Protein AF-A0A485D4J0-F1 (afdb_monomer)

Organism: Raoultella planticola (NCBI:txid575)

pLDDT: mean 81.46, std 22.85, range [20.41, 98.56]

Foldseek 3Di:
DDDPDDDDDDDDDDDDPPPVVVVCVVPVDDDPPNFEDPLLEEEEQDDPAPLRVLCNNCVSCCVVQQWPPQFSVQLVVCCQVPNQPQAPDVQDGDGGDDCVRTGPHDHGHYYHHNNGHDRDHDNDD

Secondary structure (DSSP, 8-state):
----------------TT-HHHHHHHH-PPPHHHH--GGGEEEES--SSHHHHHHHHHHHHHHTTSB-HHHHHHHHHHHHHH--TTEEETTEE-----GGGTBSS----EEEETT----------

Sequence (125 aa):
MLLSLSLVSGHVEEHPKDDYTSLTCLYGVLMITELLTEERIAVVDDVSDWQSAIALAVAPLIADGTVRESYLQAIIESTFSNGPYYVLAPGIAMPHARPETGVNQNGLAFLLVKNGVISRIRLTQ

Structure (mmCIF, N/CA/C/O backbone):
data_AF-A0A485D4J0-F1
#
_entry.id   AF-A0A485D4J0-F1
#
loop_
_atom_site.group_PDB
_atom_site.id
_atom_site.type_symbol
_atom_site.label_atom_id
_atom_site.label_alt_id
_atom_site.label_comp_id
_atom_site.label_asym_id
_atom_site.label_entity_id
_atom_site.label_seq_id
_atom_site.pdbx_PDB_ins_code
_atom_site.Cartn_x
_atom_site.Cartn_y
_atom_site.Cartn_z
_atom_site.occupancy
_atom_site.B_iso_or_equiv
_atom_site.auth_seq_id
_atom_site.auth_comp_id
_atom_site.auth_asym_id
_atom_site.auth_atom_id
_atom_site.pdbx_PDB_model_num
ATOM 1 N N . MET A 1 1 ? 7.864 -1.089 7.395 1.00 27.86 1 MET A N 1
ATOM 2 C CA . MET A 1 1 ? 7.921 -1.500 8.811 1.00 27.86 1 MET A CA 1
ATOM 3 C C . MET A 1 1 ? 9.191 -0.904 9.388 1.00 27.86 1 MET A C 1
ATOM 5 O O . MET A 1 1 ? 10.253 -1.494 9.263 1.00 27.86 1 MET A O 1
ATOM 9 N N . LEU A 1 2 ? 9.108 0.319 9.912 1.00 20.41 2 LEU A N 1
ATOM 10 C CA . LEU A 1 2 ? 10.176 0.885 10.734 1.00 20.41 2 LEU A CA 1
ATOM 11 C C . LEU A 1 2 ? 9.990 0.308 12.136 1.00 20.41 2 LEU A C 1
ATOM 13 O O . LEU A 1 2 ? 9.082 0.720 12.849 1.00 20.41 2 LEU A O 1
ATOM 17 N N . LEU A 1 3 ? 10.806 -0.679 12.502 1.00 25.73 3 LEU A N 1
ATOM 18 C CA . LEU A 1 3 ? 10.937 -1.105 13.891 1.00 25.73 3 LEU A CA 1
ATOM 19 C C . LEU A 1 3 ? 12.146 -0.368 14.477 1.00 25.73 3 LEU A C 1
ATOM 21 O O . LEU A 1 3 ? 13.288 -0.731 14.202 1.00 25.73 3 LEU A O 1
ATOM 25 N N . SER A 1 4 ? 11.911 0.676 15.271 1.00 25.66 4 SER A N 1
ATOM 26 C CA . SER A 1 4 ? 12.920 1.154 16.219 1.00 25.66 4 SER A CA 1
ATOM 27 C C . SER A 1 4 ? 12.769 0.335 17.499 1.00 25.66 4 SER A C 1
ATOM 29 O O . SER A 1 4 ? 11.852 0.570 18.284 1.00 25.66 4 SER A O 1
ATOM 31 N N . LEU A 1 5 ? 13.629 -0.663 17.690 1.00 26.22 5 LEU A N 1
ATOM 32 C CA . LEU A 1 5 ? 13.664 -1.451 18.917 1.00 26.22 5 LEU A CA 1
ATOM 33 C C . LEU A 1 5 ? 14.586 -0.754 19.932 1.00 26.22 5 LEU A C 1
ATOM 35 O O . LEU A 1 5 ? 15.808 -0.830 19.820 1.00 26.22 5 LEU A O 1
ATOM 39 N N . SER A 1 6 ? 14.009 -0.076 20.925 1.00 28.95 6 SER A N 1
ATOM 40 C CA . SER A 1 6 ? 14.732 0.278 22.152 1.00 28.95 6 SER A CA 1
ATOM 41 C C . SER A 1 6 ? 14.807 -0.971 23.031 1.00 28.95 6 SER A C 1
ATOM 43 O O . SER A 1 6 ? 13.801 -1.396 23.593 1.00 28.95 6 SER A O 1
ATOM 45 N N . LEU A 1 7 ? 15.987 -1.587 23.129 1.00 30.72 7 LEU A N 1
ATOM 46 C CA . LEU A 1 7 ? 16.236 -2.708 24.037 1.00 30.72 7 LEU A CA 1
ATOM 47 C C . LEU A 1 7 ? 16.271 -2.194 25.484 1.00 30.72 7 LEU A C 1
ATOM 49 O O . LEU A 1 7 ? 17.277 -1.649 25.933 1.00 30.72 7 LEU A O 1
ATOM 53 N N . VAL A 1 8 ? 15.176 -2.380 26.221 1.00 34.72 8 VAL A N 1
ATOM 54 C CA . VAL A 1 8 ? 15.186 -2.331 27.688 1.00 34.72 8 VAL A CA 1
ATOM 55 C C . VAL A 1 8 ? 15.534 -3.731 28.183 1.00 34.72 8 VAL A C 1
ATOM 57 O O . VAL A 1 8 ? 14.811 -4.690 27.931 1.00 34.72 8 VAL A O 1
ATOM 60 N N . SER A 1 9 ? 16.669 -3.850 28.871 1.00 37.31 9 SER A N 1
ATOM 61 C CA . SER A 1 9 ? 17.082 -5.076 29.553 1.00 37.31 9 SER A CA 1
ATOM 62 C C . SER A 1 9 ? 16.153 -5.334 30.743 1.00 37.31 9 SER A C 1
ATOM 64 O O . SER A 1 9 ? 16.364 -4.790 31.824 1.00 37.31 9 SER A O 1
ATOM 66 N N . GLY A 1 10 ? 15.128 -6.158 30.542 1.00 40.00 10 GLY A N 1
ATOM 67 C CA . GLY A 1 10 ? 14.257 -6.692 31.588 1.00 40.00 10 GLY A CA 1
ATOM 68 C C . GLY A 1 10 ? 14.195 -8.213 31.489 1.00 40.00 10 GLY A C 1
ATOM 69 O O . GLY A 1 10 ? 14.208 -8.760 30.388 1.00 40.00 10 GLY A O 1
ATOM 70 N N . HIS A 1 11 ? 14.180 -8.896 32.635 1.00 35.38 11 HIS A N 1
ATOM 71 C CA . HIS A 1 11 ? 13.955 -10.340 32.706 1.00 35.38 11 HIS A CA 1
ATOM 72 C C . HIS A 1 11 ? 12.648 -10.701 31.987 1.00 35.38 11 HIS A C 1
ATOM 74 O O . HIS A 1 11 ? 11.599 -10.148 32.307 1.00 35.38 11 HIS A O 1
ATOM 80 N N . VAL A 1 12 ? 12.721 -11.625 31.029 1.00 44.75 12 VAL A N 1
ATOM 81 C CA . VAL A 1 12 ? 11.545 -12.191 30.364 1.00 44.75 12 VAL A CA 1
ATOM 82 C C . VAL A 1 12 ? 11.051 -13.350 31.225 1.00 44.75 12 VAL A C 1
ATOM 84 O O . VAL A 1 12 ? 11.663 -14.416 31.229 1.00 44.75 12 VAL A O 1
ATOM 87 N N . GLU A 1 13 ? 9.974 -13.140 31.981 1.00 44.66 13 GLU A N 1
ATOM 88 C CA . GLU A 1 13 ? 9.141 -14.254 32.440 1.00 44.66 13 GLU A CA 1
ATOM 89 C C . GLU A 1 13 ? 8.338 -14.772 31.238 1.00 44.66 13 GLU A C 1
ATOM 91 O O . GLU A 1 13 ? 7.693 -14.001 30.524 1.00 44.66 13 GLU A O 1
ATOM 96 N N . GLU A 1 14 ? 8.415 -16.078 30.970 1.00 45.00 14 GLU A N 1
ATOM 97 C CA . GLU A 1 14 ? 7.609 -16.710 29.926 1.00 45.00 14 GLU A CA 1
ATOM 98 C C . GLU A 1 14 ? 6.139 -16.748 30.364 1.00 45.00 14 GLU A C 1
ATOM 100 O O . GLU A 1 14 ? 5.725 -17.582 31.171 1.00 45.00 14 GLU A O 1
ATOM 105 N N . HIS A 1 15 ? 5.343 -15.831 29.816 1.00 47.53 15 HIS A N 1
ATOM 106 C CA . HIS A 1 15 ? 3.891 -15.845 29.944 1.00 47.53 15 HIS A CA 1
ATOM 107 C C . HIS A 1 15 ? 3.247 -16.774 28.893 1.00 47.53 15 HIS A C 1
ATOM 109 O O . HIS A 1 15 ? 3.806 -16.954 27.805 1.00 47.53 15 HIS A O 1
ATOM 115 N N . PRO A 1 16 ? 2.072 -17.368 29.190 1.00 48.12 16 PRO A N 1
ATOM 116 C CA . PRO A 1 16 ? 1.324 -18.195 28.242 1.00 48.12 16 PRO A CA 1
ATOM 117 C C . PRO A 1 16 ? 1.119 -17.458 26.913 1.00 48.12 16 PRO A C 1
ATOM 119 O O . PRO A 1 16 ? 0.755 -16.283 26.909 1.00 48.12 16 PRO A O 1
ATOM 122 N N . LYS A 1 17 ? 1.336 -18.149 25.785 1.00 54.97 17 LYS A N 1
ATOM 123 C CA . LYS A 1 17 ? 1.360 -17.595 24.412 1.00 54.97 17 LYS A CA 1
ATOM 124 C C . LYS A 1 17 ? 0.000 -17.091 23.901 1.00 54.97 17 LYS A C 1
ATOM 126 O O . LYS A 1 17 ? -0.170 -16.893 22.703 1.00 54.97 17 LYS A O 1
ATOM 131 N N . ASP A 1 18 ? -0.964 -16.897 24.788 1.00 53.62 18 ASP A N 1
ATOM 132 C CA . ASP A 1 18 ? -2.374 -16.814 24.428 1.00 53.62 18 ASP A CA 1
ATOM 133 C C . ASP A 1 18 ? -3.009 -15.494 24.904 1.00 53.62 18 ASP A C 1
ATOM 135 O O . ASP A 1 18 ? -4.113 -15.165 24.480 1.00 53.62 18 ASP A O 1
ATOM 139 N N . ASP A 1 19 ? -2.317 -14.704 25.741 1.00 57.31 19 ASP A N 1
ATOM 140 C CA . ASP A 1 19 ? -2.820 -13.424 26.265 1.00 57.31 19 ASP A CA 1
ATOM 141 C C . ASP A 1 19 ? -1.958 -12.225 25.831 1.00 57.31 19 ASP A C 1
ATOM 143 O O . ASP A 1 19 ? -1.375 -11.496 26.631 1.00 57.31 19 ASP A O 1
ATOM 147 N N . TYR A 1 20 ? -1.871 -12.004 24.517 1.00 56.44 20 TYR A N 1
ATOM 148 C CA . TYR A 1 20 ? -1.246 -10.800 23.950 1.00 56.44 20 TYR A CA 1
ATOM 149 C C . TYR A 1 20 ? -2.130 -9.542 24.070 1.00 56.44 20 TYR A C 1
ATOM 151 O O . TYR A 1 20 ? -1.660 -8.435 23.801 1.00 56.44 20 TYR A O 1
ATOM 159 N N . THR A 1 21 ? -3.392 -9.699 24.484 1.00 55.09 21 THR A N 1
ATOM 160 C CA . THR A 1 21 ? -4.394 -8.622 24.591 1.00 55.09 21 THR A CA 1
ATOM 161 C C . THR A 1 21 ? -4.186 -7.759 25.842 1.00 55.09 21 THR A C 1
ATOM 163 O O . THR A 1 21 ? -4.471 -6.562 25.849 1.00 55.09 21 THR A O 1
ATOM 166 N N . SER A 1 22 ? -3.662 -8.336 26.926 1.00 56.69 22 SER A N 1
ATOM 167 C CA . SER A 1 22 ? -3.314 -7.570 28.131 1.00 56.69 22 SER A CA 1
ATOM 168 C C . SER A 1 22 ? -2.002 -6.784 27.968 1.00 56.69 22 SER A C 1
ATOM 170 O O . SER A 1 22 ? -1.856 -5.686 28.512 1.00 56.69 22 SER A O 1
ATOM 172 N N . LEU A 1 23 ? -1.073 -7.286 27.145 1.00 53.53 23 LEU A N 1
ATOM 173 C CA . LEU A 1 23 ? 0.223 -6.655 26.861 1.00 53.53 23 LEU A CA 1
ATOM 174 C C . LEU A 1 23 ? 0.126 -5.457 25.898 1.00 53.53 23 LEU A C 1
ATOM 176 O O . LEU A 1 23 ? 0.867 -4.486 26.057 1.00 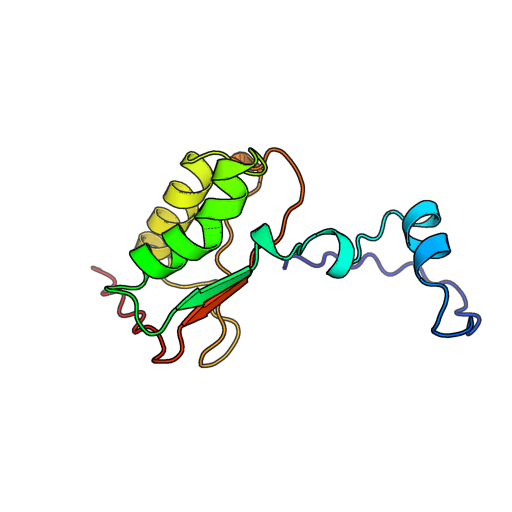53.53 23 LEU A O 1
ATOM 180 N N . THR A 1 24 ? -0.807 -5.484 24.943 1.00 55.28 24 THR A N 1
ATOM 181 C CA . THR A 1 24 ? -1.151 -4.374 24.021 1.00 55.28 24 THR A CA 1
ATOM 182 C C . THR A 1 24 ? -1.498 -3.105 24.807 1.00 55.28 24 THR A C 1
ATOM 184 O O . THR A 1 24 ? -0.955 -2.033 24.540 1.00 55.28 24 THR A O 1
ATOM 187 N N . CYS A 1 25 ? -2.331 -3.235 25.847 1.00 51.50 25 CYS A N 1
ATOM 188 C CA . CYS A 1 25 ? -2.743 -2.117 26.700 1.00 51.50 25 CYS A CA 1
ATOM 189 C C . CYS A 1 25 ? -1.627 -1.619 27.637 1.00 51.50 25 CYS A C 1
ATOM 191 O O . CYS A 1 25 ? -1.568 -0.424 27.927 1.00 51.50 25 CYS A O 1
ATOM 193 N N . LEU A 1 26 ? -0.751 -2.509 28.122 1.00 54.28 26 LEU A N 1
ATOM 194 C CA . LEU A 1 26 ? 0.303 -2.145 29.079 1.00 54.28 26 LEU A CA 1
ATOM 195 C C . LEU A 1 26 ? 1.549 -1.536 28.414 1.00 54.28 26 LEU A C 1
ATOM 197 O O . LEU A 1 26 ? 2.214 -0.697 29.019 1.00 54.28 26 LEU A O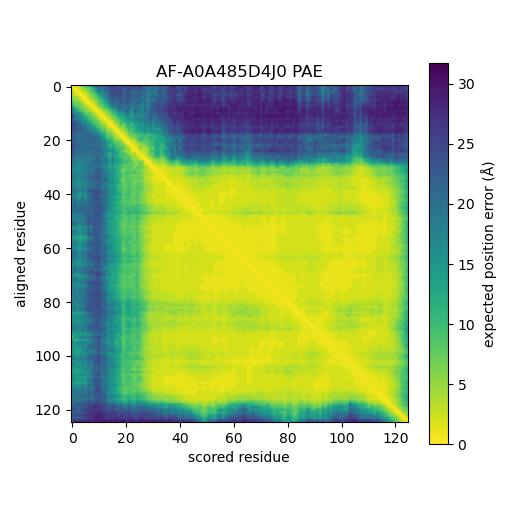 1
ATOM 201 N N . TYR A 1 27 ? 1.865 -1.950 27.183 1.00 63.97 27 TYR A N 1
ATOM 202 C CA . TYR A 1 27 ? 3.097 -1.571 26.479 1.00 63.97 27 TYR A CA 1
ATOM 203 C C . TYR A 1 27 ? 2.869 -0.781 25.182 1.00 63.97 27 TYR A C 1
ATOM 205 O O . TYR A 1 27 ? 3.839 -0.386 24.538 1.00 63.97 27 TYR A O 1
ATOM 213 N N . GLY A 1 28 ? 1.616 -0.533 24.785 1.00 63.56 28 GLY A N 1
ATOM 214 C CA . GLY A 1 28 ? 1.290 0.243 23.581 1.00 63.56 28 GLY A CA 1
ATOM 215 C C . GLY A 1 28 ? 1.741 -0.416 22.272 1.00 63.56 28 GLY A C 1
ATOM 216 O O . GLY A 1 28 ? 1.950 0.270 21.272 1.00 63.56 28 GLY A O 1
ATOM 217 N N . VAL A 1 29 ? 1.935 -1.737 22.275 1.00 73.19 29 VAL A N 1
ATOM 218 C CA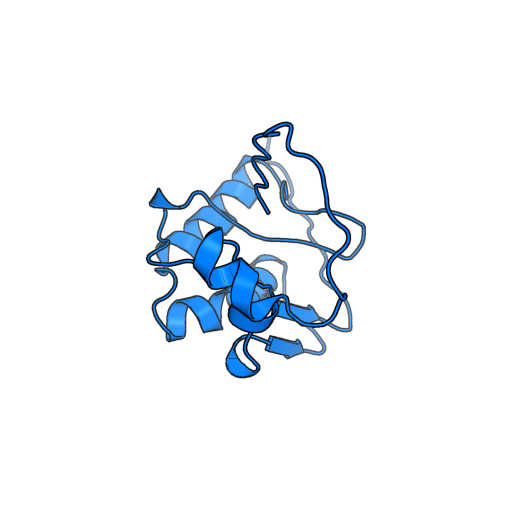 . VAL A 1 29 ? 2.281 -2.515 21.080 1.00 73.19 29 VAL A CA 1
ATOM 219 C C . VAL A 1 29 ? 0.998 -2.776 20.309 1.00 73.19 29 VAL A C 1
ATOM 221 O O . VAL A 1 29 ? 0.083 -3.325 20.891 1.00 73.19 29 VAL A O 1
ATOM 224 N N . LEU A 1 30 ? 0.924 -2.409 19.028 1.00 75.38 30 LEU A N 1
ATOM 225 C CA . LEU A 1 30 ? -0.211 -2.760 18.165 1.00 75.38 30 LEU A CA 1
ATOM 226 C C . LEU A 1 30 ? -0.003 -4.129 17.526 1.00 75.38 30 LEU A C 1
ATOM 228 O O . LEU A 1 30 ? 1.064 -4.405 16.966 1.00 75.38 30 LEU A O 1
ATOM 232 N N . MET A 1 31 ? -1.040 -4.958 17.548 1.00 85.31 31 MET A N 1
ATOM 233 C CA . MET A 1 31 ? -1.028 -6.248 16.868 1.00 85.31 31 MET A CA 1
ATOM 234 C C . MET A 1 31 ? -1.452 -6.083 15.407 1.00 85.31 31 MET A C 1
ATOM 236 O O . MET A 1 31 ? -2.335 -5.296 15.075 1.00 85.31 31 MET A O 1
ATOM 240 N N . ILE A 1 32 ? -0.856 -6.867 14.502 1.00 87.62 32 ILE A N 1
ATOM 241 C CA . ILE A 1 32 ? -1.220 -6.836 13.072 1.00 87.62 32 ILE A CA 1
ATOM 242 C C . ILE A 1 32 ? -2.715 -7.109 12.875 1.00 87.62 32 ILE A C 1
ATOM 244 O O . ILE A 1 32 ? -3.347 -6.472 12.038 1.00 87.62 32 ILE A O 1
ATOM 248 N N . THR A 1 33 ? -3.284 -8.007 13.680 1.00 84.56 33 THR A N 1
ATOM 249 C CA . THR A 1 33 ? -4.713 -8.348 13.673 1.00 84.56 33 THR A CA 1
ATOM 250 C C . THR A 1 33 ? -5.624 -7.173 14.027 1.00 84.56 33 THR A C 1
ATOM 252 O O . THR A 1 33 ? -6.786 -7.184 13.648 1.00 84.56 33 THR A O 1
ATOM 255 N N . GLU A 1 34 ? -5.117 -6.159 14.731 1.00 86.06 34 GLU A N 1
ATOM 256 C CA . GLU A 1 34 ? -5.864 -4.934 15.051 1.00 86.06 34 GLU A CA 1
ATOM 257 C C . GLU A 1 34 ? -5.772 -3.898 13.922 1.00 86.06 34 GLU A C 1
ATOM 259 O O . GLU A 1 34 ? -6.652 -3.055 13.770 1.00 86.06 34 GLU A O 1
ATOM 264 N N . LEU A 1 35 ? -4.701 -3.947 13.124 1.00 89.62 35 LEU A N 1
ATOM 265 C CA . LEU A 1 35 ? -4.438 -2.989 12.050 1.00 89.62 35 LEU A CA 1
ATOM 266 C C . LEU A 1 35 ? -4.984 -3.432 10.688 1.00 89.62 35 LEU A C 1
ATOM 268 O O . LEU A 1 35 ? -5.299 -2.571 9.861 1.00 89.62 35 LEU A O 1
ATOM 272 N N . LEU A 1 36 ? -5.058 -4.742 10.444 1.00 93.44 36 LEU A N 1
ATOM 273 C CA . LEU A 1 36 ? -5.468 -5.334 9.175 1.00 93.44 36 LEU A CA 1
ATOM 274 C C . LEU A 1 36 ? -6.847 -5.984 9.304 1.00 93.44 36 LEU A C 1
ATOM 276 O O . LEU A 1 36 ? -6.964 -7.141 9.703 1.00 93.44 36 LEU A O 1
ATOM 280 N N . THR A 1 37 ? -7.880 -5.229 8.944 1.00 92.38 37 THR A N 1
ATOM 281 C CA . THR A 1 37 ? -9.261 -5.720 8.873 1.00 92.38 37 THR A CA 1
ATOM 282 C C . THR A 1 37 ? -9.561 -6.310 7.494 1.00 92.38 37 THR A C 1
ATOM 284 O O . THR A 1 37 ? -8.813 -6.082 6.539 1.00 92.38 37 THR A O 1
ATOM 287 N N . GLU A 1 38 ? -10.659 -7.058 7.369 1.00 93.81 38 GLU A N 1
ATOM 288 C CA . GLU A 1 38 ? -11.061 -7.684 6.101 1.00 93.81 38 GLU A CA 1
ATOM 289 C C . GLU A 1 38 ? -11.268 -6.651 4.983 1.00 93.81 38 GLU A C 1
ATOM 291 O O . GLU A 1 38 ? -10.866 -6.879 3.845 1.00 93.81 38 GLU A O 1
ATOM 296 N N . GLU A 1 39 ? -11.794 -5.469 5.308 1.00 94.94 39 GLU A N 1
ATOM 297 C CA . GLU A 1 39 ? -12.044 -4.378 4.355 1.00 94.94 39 GLU A CA 1
ATOM 298 C C . GLU A 1 39 ? -10.752 -3.766 3.797 1.00 94.94 39 GLU A C 1
ATOM 300 O O . GLU A 1 39 ? -10.765 -3.096 2.764 1.00 94.94 39 GLU A O 1
ATOM 305 N N . ARG A 1 40 ? -9.624 -3.993 4.478 1.00 96.31 40 ARG A N 1
ATOM 306 C CA . ARG A 1 40 ? -8.293 -3.533 4.067 1.00 96.31 40 ARG A CA 1
ATOM 307 C C . ARG A 1 40 ? -7.500 -4.612 3.330 1.00 96.31 40 ARG A C 1
ATOM 309 O O . ARG A 1 40 ? -6.327 -4.392 3.018 1.00 96.31 40 ARG A O 1
ATOM 316 N N . ILE A 1 41 ? -8.120 -5.758 3.045 1.00 97.00 41 ILE A N 1
ATOM 317 C CA . ILE A 1 41 ? -7.536 -6.854 2.275 1.00 97.00 41 ILE A CA 1
ATOM 318 C C . ILE A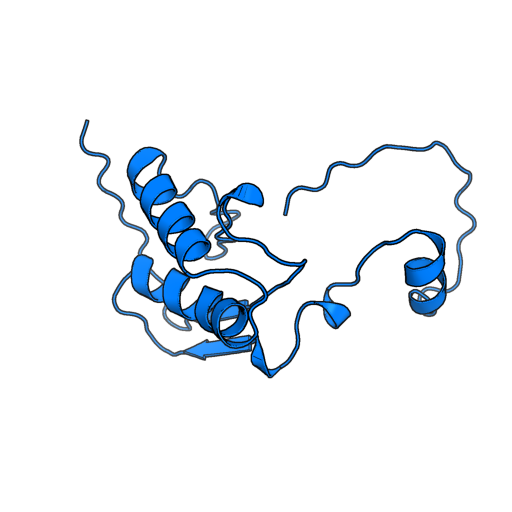 1 41 ? -8.177 -6.886 0.889 1.00 97.00 41 ILE A C 1
ATOM 320 O O . ILE A 1 41 ? -9.382 -7.060 0.737 1.00 97.00 41 ILE A O 1
ATOM 324 N N . ALA A 1 42 ? -7.347 -6.785 -0.143 1.00 96.44 42 ALA A N 1
ATOM 325 C CA . ALA A 1 42 ? -7.757 -6.942 -1.528 1.00 96.44 42 ALA A CA 1
ATOM 326 C C . ALA A 1 42 ? -7.002 -8.102 -2.184 1.00 96.44 42 ALA A C 1
ATOM 328 O O . ALA A 1 42 ? -5.796 -8.280 -1.998 1.00 96.44 42 ALA A O 1
ATOM 329 N N . VAL A 1 43 ? -7.714 -8.884 -2.991 1.00 98.00 43 VAL A N 1
ATOM 330 C CA . VAL A 1 43 ? -7.135 -9.950 -3.812 1.00 98.00 43 VAL A CA 1
ATOM 331 C C . VAL A 1 43 ? -7.603 -9.751 -5.244 1.00 98.00 43 VAL A C 1
ATOM 333 O O . VAL A 1 43 ? -8.803 -9.741 -5.509 1.00 98.00 43 VAL A O 1
ATOM 336 N N . VAL A 1 44 ? -6.657 -9.603 -6.165 1.00 97.81 44 VAL A N 1
ATOM 337 C CA . VAL A 1 44 ? -6.914 -9.377 -7.591 1.00 97.81 44 VAL A CA 1
ATOM 338 C C . VAL A 1 44 ? -6.067 -10.325 -8.432 1.00 97.81 44 VAL A C 1
ATOM 340 O O . VAL A 1 44 ? -5.017 -10.795 -7.990 1.00 97.81 44 VAL A O 1
ATOM 343 N N . ASP A 1 45 ? -6.521 -10.627 -9.645 1.00 97.69 45 ASP A N 1
ATOM 344 C CA . ASP A 1 45 ? -5.761 -11.488 -10.553 1.00 97.69 45 ASP A CA 1
ATOM 345 C C . ASP A 1 45 ? -4.568 -10.727 -11.152 1.00 97.69 45 ASP A C 1
ATOM 347 O O . ASP A 1 45 ? -3.427 -11.185 -11.053 1.00 97.69 45 ASP A O 1
ATOM 351 N N . ASP A 1 46 ? -4.826 -9.519 -11.659 1.00 96.88 46 ASP A N 1
ATOM 352 C CA . ASP A 1 46 ? -3.870 -8.686 -12.386 1.00 96.88 46 ASP A CA 1
ATOM 353 C C . ASP A 1 46 ? -4.007 -7.204 -12.021 1.00 96.88 46 ASP A C 1
ATOM 355 O O . ASP A 1 46 ? -5.054 -6.738 -11.566 1.00 96.88 46 ASP A O 1
ATOM 359 N N . VAL A 1 47 ? -2.942 -6.449 -12.288 1.00 96.25 47 VAL A N 1
ATOM 360 C CA . VAL A 1 47 ? -2.907 -4.982 -12.247 1.00 96.25 47 VAL A CA 1
ATOM 361 C C . VAL A 1 47 ? -2.085 -4.474 -13.429 1.00 96.25 47 VAL A C 1
ATOM 363 O O . VAL A 1 47 ? -1.149 -5.137 -13.873 1.00 96.25 47 VAL A O 1
ATOM 366 N N . SER A 1 48 ? -2.432 -3.298 -13.948 1.00 94.38 48 SER A N 1
ATOM 367 C CA . SER A 1 48 ? -1.799 -2.727 -15.145 1.00 94.38 48 SER A CA 1
ATOM 368 C C . SER A 1 48 ? -0.315 -2.421 -14.958 1.00 94.38 48 SER A C 1
ATOM 370 O O . SER A 1 48 ? 0.489 -2.671 -15.854 1.00 94.38 48 SER A O 1
ATOM 372 N N . ASP A 1 49 ? 0.051 -1.868 -13.805 1.00 94.38 49 ASP A N 1
ATOM 373 C CA . ASP A 1 49 ? 1.411 -1.449 -13.488 1.00 94.38 49 ASP A CA 1
ATOM 374 C C . ASP A 1 49 ? 1.629 -1.355 -11.970 1.00 94.38 49 ASP A C 1
ATOM 376 O O . ASP A 1 49 ? 0.729 -1.580 -11.153 1.00 94.38 49 ASP A O 1
ATOM 380 N N . TRP A 1 50 ? 2.865 -1.037 -11.587 1.00 94.38 50 TRP A N 1
ATOM 381 C CA . TRP A 1 50 ? 3.244 -0.908 -10.186 1.00 94.38 50 TRP A CA 1
ATOM 382 C C . TRP A 1 50 ? 2.561 0.283 -9.501 1.00 94.38 50 TRP A C 1
ATOM 384 O O . TRP A 1 50 ? 2.247 0.173 -8.318 1.00 94.38 50 TRP A O 1
ATOM 394 N N . GLN A 1 51 ? 2.279 1.385 -10.209 1.00 95.62 51 GLN A N 1
ATOM 395 C CA . GLN A 1 51 ? 1.553 2.519 -9.624 1.00 95.62 51 GLN A CA 1
ATOM 396 C C . GLN A 1 51 ? 0.129 2.116 -9.242 1.00 95.62 51 GLN A C 1
ATOM 398 O O . GLN A 1 51 ? -0.328 2.418 -8.143 1.00 95.62 51 GLN A O 1
ATOM 403 N N . SER A 1 52 ? -0.539 1.376 -10.121 1.00 96.75 52 SER A N 1
ATOM 404 C CA . SER A 1 52 ? -1.893 0.863 -9.930 1.00 96.75 52 SER A CA 1
ATOM 405 C C . SER A 1 52 ? -1.942 -0.147 -8.788 1.00 96.75 52 SER A C 1
ATOM 407 O O . SER A 1 52 ? -2.866 -0.112 -7.981 1.00 96.75 52 SER A O 1
ATOM 409 N N . ALA A 1 53 ? -0.915 -0.995 -8.653 1.00 97.00 53 ALA A N 1
ATOM 410 C CA . ALA A 1 53 ? -0.775 -1.890 -7.505 1.00 97.00 53 ALA A CA 1
ATOM 411 C C . ALA A 1 53 ? -0.691 -1.117 -6.176 1.00 97.00 53 ALA A C 1
ATOM 413 O O . ALA A 1 53 ? -1.371 -1.463 -5.213 1.00 97.00 53 ALA A O 1
ATOM 414 N N . ILE A 1 54 ? 0.114 -0.051 -6.118 1.00 97.31 54 ILE A N 1
ATOM 415 C CA . ILE A 1 54 ? 0.242 0.781 -4.911 1.00 97.31 54 ILE A CA 1
ATOM 416 C C . ILE A 1 54 ? -1.060 1.531 -4.635 1.00 97.31 54 ILE A C 1
ATOM 418 O O . ILE A 1 54 ? -1.510 1.550 -3.493 1.00 97.31 54 ILE A O 1
ATOM 422 N N . ALA A 1 55 ? -1.689 2.104 -5.661 1.00 98.25 55 ALA A N 1
ATOM 423 C CA . ALA A 1 55 ? -2.964 2.796 -5.520 1.00 98.25 55 ALA A CA 1
ATOM 424 C C . ALA A 1 55 ? -4.045 1.865 -4.952 1.00 98.25 55 ALA A C 1
ATOM 426 O O . ALA A 1 55 ? -4.715 2.229 -3.989 1.00 98.25 55 ALA A O 1
ATOM 427 N N . LEU A 1 56 ? -4.157 0.638 -5.471 1.00 98.25 56 LEU A N 1
ATOM 428 C CA . LEU A 1 56 ? -5.082 -0.373 -4.950 1.00 98.25 56 LEU A CA 1
ATOM 429 C C . LEU A 1 56 ? -4.760 -0.775 -3.508 1.00 98.25 56 LEU A C 1
ATOM 431 O O . LEU A 1 56 ? -5.673 -0.905 -2.699 1.00 98.25 56 LEU A O 1
ATOM 435 N N . ALA A 1 57 ? -3.480 -0.944 -3.169 1.00 97.88 57 ALA A N 1
ATOM 436 C CA . ALA A 1 57 ? -3.070 -1.294 -1.811 1.00 97.88 57 ALA A CA 1
ATOM 437 C C . ALA A 1 57 ? -3.367 -0.176 -0.795 1.00 97.88 57 ALA A C 1
ATO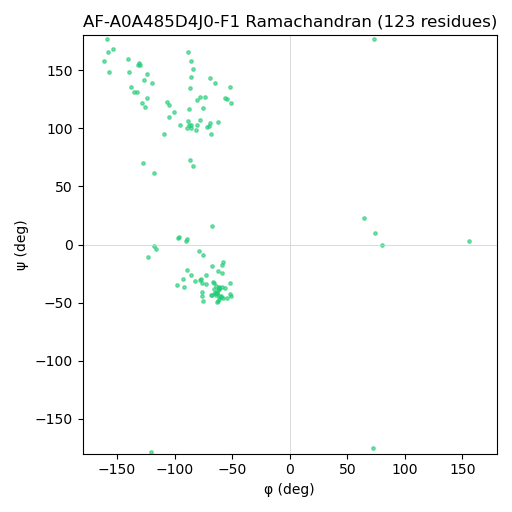M 439 O O . ALA A 1 57 ? -3.671 -0.462 0.358 1.00 97.88 57 ALA A O 1
ATOM 440 N N . VAL A 1 58 ? -3.283 1.094 -1.205 1.00 98.19 58 VAL A N 1
ATOM 441 C CA . VAL A 1 58 ? -3.496 2.259 -0.327 1.00 98.19 58 VAL A CA 1
ATOM 442 C C . VAL A 1 58 ? -4.966 2.700 -0.290 1.00 98.19 58 VAL A C 1
ATOM 444 O O . VAL A 1 58 ? -5.387 3.315 0.689 1.00 98.19 58 VAL A O 1
ATOM 447 N N . ALA A 1 59 ? -5.773 2.354 -1.297 1.00 98.38 59 ALA A N 1
ATOM 448 C CA . ALA A 1 59 ? -7.163 2.796 -1.428 1.00 98.38 59 ALA A CA 1
ATOM 449 C C . ALA A 1 59 ? -8.036 2.584 -0.170 1.00 98.38 59 ALA A C 1
ATOM 451 O O . ALA A 1 59 ? -8.724 3.535 0.207 1.00 98.38 59 ALA A O 1
ATOM 452 N N . PRO A 1 60 ? -7.995 1.434 0.539 1.00 98.19 60 PRO A N 1
ATOM 453 C CA . PRO A 1 60 ? -8.778 1.260 1.767 1.00 98.19 60 PRO A CA 1
ATOM 454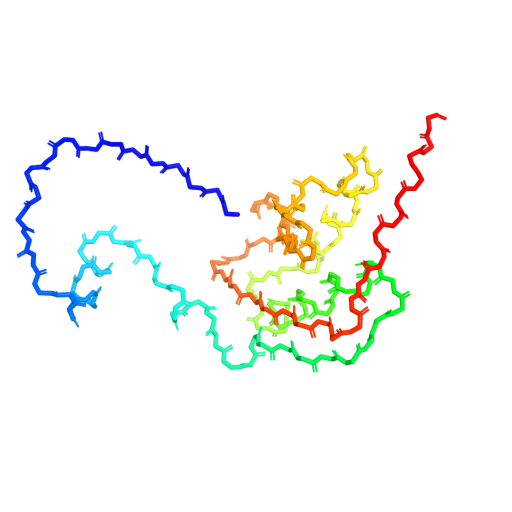 C C . PRO A 1 60 ? -8.398 2.260 2.868 1.00 98.19 60 PRO A C 1
ATOM 456 O O . PRO A 1 60 ? -9.269 2.777 3.561 1.00 98.19 60 PRO A O 1
ATOM 459 N N . LEU A 1 61 ? -7.105 2.587 2.980 1.00 98.06 61 LEU A N 1
ATOM 460 C CA . LEU A 1 61 ? -6.587 3.538 3.970 1.00 98.06 61 LEU A CA 1
ATOM 461 C C . LEU A 1 61 ? -6.949 4.989 3.635 1.00 98.06 61 LEU A C 1
ATOM 463 O O . LEU A 1 61 ? -6.995 5.834 4.524 1.00 98.06 61 LEU A O 1
ATOM 467 N N . ILE A 1 62 ? -7.164 5.301 2.355 1.00 98.38 62 ILE A N 1
ATOM 468 C CA . ILE A 1 62 ? -7.686 6.607 1.936 1.00 98.38 62 ILE A CA 1
ATOM 469 C C . ILE A 1 62 ? -9.188 6.673 2.217 1.00 98.38 62 ILE A C 1
ATOM 471 O O . ILE A 1 62 ? -9.671 7.671 2.750 1.00 98.38 62 ILE A O 1
ATOM 475 N N . ALA A 1 63 ? -9.920 5.604 1.892 1.00 97.94 63 ALA A N 1
ATOM 476 C CA . ALA A 1 63 ? -11.370 5.536 2.043 1.00 97.94 63 ALA A CA 1
ATOM 477 C C . ALA A 1 63 ? -11.826 5.698 3.501 1.00 97.94 63 ALA A C 1
ATOM 479 O O . ALA A 1 63 ? -12.821 6.374 3.755 1.00 97.94 63 ALA A O 1
ATOM 480 N N . ASP A 1 64 ? -11.090 5.125 4.456 1.00 96.44 64 ASP A N 1
ATOM 481 C CA . ASP A 1 64 ? -11.382 5.252 5.889 1.00 96.44 64 ASP A CA 1
ATOM 482 C C . ASP A 1 64 ? -10.688 6.451 6.569 1.00 96.44 64 ASP A C 1
ATOM 484 O O . ASP A 1 64 ? -10.817 6.649 7.778 1.00 96.44 64 ASP A O 1
ATOM 488 N N . GLY A 1 65 ? -9.963 7.271 5.799 1.00 97.38 65 GLY A N 1
ATOM 489 C CA . GLY A 1 65 ? -9.279 8.466 6.287 1.00 97.38 65 GLY A CA 1
ATOM 490 C C . GLY A 1 65 ? -8.012 8.196 7.102 1.00 97.38 65 GLY A C 1
A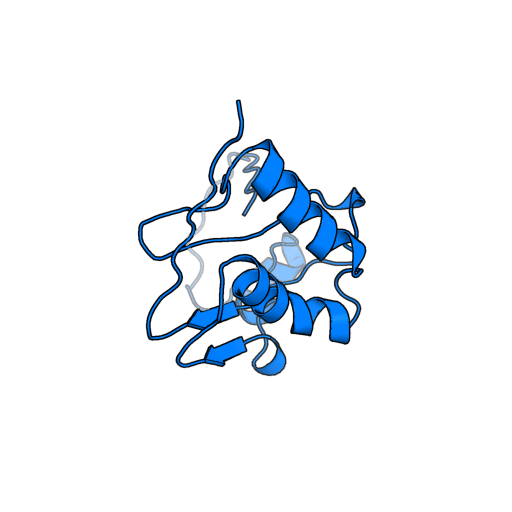TOM 491 O O . GLY A 1 65 ? -7.465 9.133 7.691 1.00 97.38 65 GLY A O 1
ATOM 492 N N . THR A 1 66 ? -7.507 6.962 7.139 1.00 97.69 66 THR A N 1
ATOM 493 C CA . THR A 1 66 ? -6.250 6.619 7.821 1.00 97.69 66 THR A CA 1
ATOM 494 C C . THR A 1 66 ? -5.050 7.353 7.230 1.00 97.69 66 THR A C 1
ATOM 496 O O . THR A 1 66 ? -4.166 7.811 7.964 1.00 97.69 66 THR A O 1
ATOM 499 N N . VAL A 1 67 ? -5.044 7.530 5.911 1.00 98.50 67 VAL A N 1
ATOM 500 C CA . VAL A 1 67 ? -4.081 8.369 5.195 1.00 98.50 67 VAL A CA 1
ATOM 501 C C . VAL A 1 67 ? -4.794 9.309 4.224 1.00 98.50 67 VAL A C 1
ATOM 503 O O . VAL A 1 67 ? -5.904 9.057 3.767 1.00 98.50 67 VAL A O 1
ATOM 506 N N . ARG A 1 68 ? -4.140 10.418 3.893 1.00 98.56 68 ARG A N 1
ATOM 507 C CA . ARG A 1 68 ? -4.552 11.355 2.842 1.00 98.56 68 ARG A CA 1
ATOM 508 C C . ARG A 1 68 ? -4.021 10.894 1.486 1.00 98.56 68 ARG A C 1
ATOM 510 O O . ARG A 1 68 ? -2.982 10.246 1.417 1.00 98.56 68 ARG A O 1
ATOM 517 N N . GLU A 1 69 ? -4.659 11.341 0.405 1.00 98.44 69 GLU A N 1
ATOM 518 C CA . GLU A 1 69 ? -4.213 11.108 -0.982 1.00 98.44 69 GLU A CA 1
ATOM 519 C C . GLU A 1 69 ? -2.740 11.506 -1.213 1.00 98.44 69 GLU A C 1
ATOM 521 O O . GLU A 1 69 ? -2.006 10.849 -1.947 1.00 98.44 69 GLU A O 1
ATOM 526 N N . SER A 1 70 ? -2.264 12.543 -0.513 1.00 98.50 70 SER A N 1
ATOM 527 C CA . SER A 1 70 ? -0.864 12.983 -0.562 1.00 98.50 70 SER A CA 1
ATOM 528 C C . SER A 1 70 ? 0.137 11.897 -0.148 1.00 98.50 70 SER A C 1
ATOM 530 O O . SER A 1 70 ? 1.279 11.923 -0.598 1.00 98.50 70 SER A O 1
ATOM 532 N N . TYR A 1 71 ? -0.283 10.918 0.659 1.00 98.56 71 TYR A N 1
ATOM 533 C CA . TYR A 1 71 ? 0.545 9.777 1.042 1.00 98.56 71 TYR A CA 1
ATOM 534 C C . TYR A 1 71 ? 0.812 8.844 -0.147 1.00 98.56 71 TYR A C 1
ATOM 536 O O . TYR A 1 71 ? 1.951 8.432 -0.357 1.00 98.56 71 TYR A O 1
ATOM 544 N N . LEU A 1 72 ? -0.211 8.558 -0.965 1.00 98.38 72 LEU A N 1
ATOM 545 C CA . LEU A 1 72 ? -0.060 7.772 -2.195 1.00 98.38 72 LEU A CA 1
ATOM 546 C C . LEU A 1 72 ? 0.892 8.470 -3.173 1.00 98.38 72 LEU A C 1
ATOM 548 O O . LEU A 1 72 ? 1.825 7.846 -3.680 1.00 98.38 72 LEU A O 1
ATOM 552 N N . GLN A 1 73 ? 0.700 9.775 -3.380 1.00 98.31 73 GLN A N 1
ATOM 553 C CA . GLN A 1 73 ? 1.563 10.567 -4.260 1.00 98.31 73 GLN A CA 1
ATOM 554 C C . GLN A 1 73 ? 3.020 10.548 -3.784 1.00 98.31 73 GLN A C 1
ATOM 556 O O . GLN A 1 73 ? 3.920 10.271 -4.574 1.00 98.31 73 GLN A O 1
ATOM 561 N N . ALA A 1 74 ? 3.257 10.710 -2.478 1.00 98.06 74 ALA A N 1
ATOM 562 C CA . ALA A 1 74 ? 4.600 10.656 -1.906 1.00 98.06 74 ALA A CA 1
ATOM 563 C C . ALA A 1 74 ? 5.291 9.296 -2.113 1.00 98.06 74 ALA A C 1
ATOM 565 O O . ALA A 1 74 ? 6.498 9.248 -2.366 1.00 98.06 74 ALA A O 1
ATOM 566 N N . ILE A 1 75 ? 4.548 8.184 -2.037 1.00 97.38 75 ILE A N 1
ATOM 567 C CA . ILE A 1 75 ? 5.090 6.854 -2.350 1.00 97.38 75 ILE A CA 1
ATOM 568 C C . ILE A 1 75 ? 5.521 6.801 -3.820 1.00 97.38 75 ILE A C 1
ATOM 570 O O . ILE A 1 75 ? 6.646 6.392 -4.115 1.00 97.38 75 ILE A O 1
ATOM 574 N N . ILE A 1 76 ? 4.655 7.226 -4.742 1.00 96.00 76 ILE A N 1
ATOM 575 C CA . ILE A 1 76 ? 4.917 7.186 -6.187 1.00 96.00 76 ILE A CA 1
ATOM 576 C C . ILE A 1 76 ? 6.120 8.069 -6.552 1.00 96.00 76 ILE A C 1
ATOM 578 O O . ILE A 1 76 ? 7.042 7.604 -7.223 1.00 96.00 76 ILE A O 1
ATOM 582 N N . GLU A 1 77 ? 6.167 9.308 -6.067 1.00 95.88 77 GLU A N 1
ATOM 583 C CA . GLU A 1 77 ? 7.266 10.253 -6.314 1.00 95.88 77 GLU A CA 1
ATOM 584 C C . GLU A 1 77 ? 8.606 9.743 -5.771 1.00 95.88 77 GLU A C 1
ATOM 586 O O . GLU A 1 77 ? 9.631 9.790 -6.461 1.00 95.88 77 GLU A O 1
ATOM 591 N N . SER A 1 78 ? 8.606 9.196 -4.551 1.00 94.31 78 SER A N 1
ATOM 592 C CA . SER A 1 78 ? 9.803 8.600 -3.954 1.00 94.31 78 SER A CA 1
ATOM 593 C C . SER A 1 78 ? 10.271 7.379 -4.746 1.00 94.31 78 SER A C 1
ATOM 595 O O . SER A 1 78 ? 11.470 7.181 -4.921 1.00 94.31 78 SER A O 1
ATOM 597 N N . THR A 1 79 ? 9.338 6.598 -5.293 1.00 93.81 79 THR A N 1
ATOM 598 C CA . THR A 1 79 ? 9.650 5.448 -6.152 1.00 93.81 79 THR A CA 1
ATOM 599 C C . THR A 1 79 ? 10.320 5.873 -7.455 1.00 93.81 79 THR A C 1
ATOM 601 O O . THR A 1 79 ? 11.286 5.243 -7.884 1.00 93.81 79 THR A O 1
ATOM 604 N N . PHE A 1 80 ? 9.853 6.957 -8.077 1.00 93.12 80 PHE A N 1
ATOM 605 C CA . PHE A 1 80 ? 10.506 7.522 -9.259 1.00 93.12 80 PHE A CA 1
ATOM 606 C C . PHE A 1 80 ? 11.904 8.058 -8.947 1.00 93.12 80 PHE A C 1
ATOM 608 O O . PHE A 1 80 ? 12.830 7.833 -9.723 1.00 93.12 80 PHE A O 1
ATOM 615 N N . SER A 1 81 ? 12.058 8.735 -7.809 1.00 92.44 81 SER A N 1
ATOM 616 C CA . SER A 1 81 ? 13.308 9.405 -7.433 1.00 92.44 81 SER A CA 1
ATOM 617 C C . SER A 1 81 ? 14.382 8.430 -6.948 1.00 92.44 81 SER A C 1
ATOM 619 O O . SER A 1 81 ? 15.555 8.574 -7.281 1.00 92.44 81 SER A O 1
ATOM 621 N N . ASN A 1 82 ? 13.984 7.428 -6.164 1.00 90.88 82 ASN A N 1
ATOM 622 C CA . ASN A 1 82 ? 14.896 6.565 -5.409 1.00 90.88 82 ASN A CA 1
ATOM 623 C C . ASN A 1 82 ? 14.851 5.097 -5.859 1.00 90.88 82 ASN A C 1
ATOM 625 O O . ASN A 1 82 ? 15.598 4.267 -5.340 1.00 90.88 82 ASN A O 1
ATOM 629 N N . GLY A 1 83 ? 13.968 4.749 -6.797 1.00 90.56 83 GLY A N 1
ATOM 630 C CA . GLY A 1 83 ? 13.632 3.359 -7.076 1.00 90.56 83 GLY A CA 1
ATOM 631 C C . GLY A 1 83 ? 12.768 2.729 -5.970 1.00 90.56 83 GLY A C 1
ATOM 632 O O . GLY A 1 83 ? 12.353 3.396 -5.018 1.00 90.56 83 GLY A O 1
ATOM 633 N N . PRO A 1 84 ? 12.472 1.423 -6.070 1.00 90.69 84 PRO A N 1
ATOM 634 C CA . PRO A 1 84 ? 11.507 0.751 -5.206 1.00 90.69 84 PRO A CA 1
ATOM 635 C C . PRO A 1 84 ? 12.152 0.305 -3.879 1.00 90.69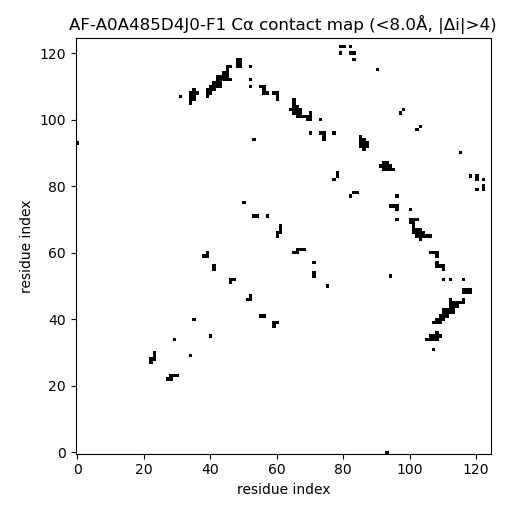 84 PRO A C 1
ATOM 637 O O . PRO A 1 84 ? 12.298 -0.887 -3.609 1.00 90.69 84 PRO A O 1
ATOM 640 N N . TYR A 1 85 ? 12.534 1.264 -3.029 1.00 89.94 85 TYR A N 1
ATOM 641 C CA . TYR A 1 85 ? 13.219 1.044 -1.736 1.00 89.94 85 TYR A CA 1
ATOM 642 C C . TYR A 1 85 ? 12.451 0.161 -0.739 1.00 89.94 85 TYR A C 1
ATOM 644 O O . TYR A 1 85 ? 13.010 -0.295 0.255 1.00 89.94 85 TYR A O 1
ATOM 652 N N . TYR A 1 86 ? 11.159 -0.055 -0.977 1.00 90.12 86 TYR A N 1
ATOM 653 C CA . TYR A 1 86 ? 10.261 -0.823 -0.122 1.00 90.12 86 TYR A CA 1
ATOM 654 C C . TYR A 1 86 ? 10.077 -2.288 -0.556 1.00 90.12 86 TYR A C 1
ATOM 656 O O . TYR A 1 86 ? 9.225 -2.984 0.002 1.00 90.12 86 TYR A O 1
ATOM 664 N N . VAL A 1 87 ? 10.818 -2.772 -1.557 1.00 92.62 87 VAL A N 1
ATOM 665 C CA . VAL A 1 87 ? 10.834 -4.202 -1.909 1.00 92.62 87 VAL A CA 1
ATOM 666 C C . VAL A 1 87 ? 11.662 -4.953 -0.870 1.00 92.62 87 VAL A C 1
ATOM 668 O O . VAL A 1 87 ? 12.852 -4.697 -0.715 1.00 92.62 87 VAL A O 1
ATOM 671 N N . LEU A 1 88 ? 11.023 -5.874 -0.148 1.00 92.62 88 LEU A N 1
ATOM 672 C CA . LEU A 1 88 ? 11.644 -6.611 0.957 1.00 92.62 88 LEU A CA 1
ATOM 673 C C . LEU A 1 88 ? 12.263 -7.930 0.489 1.00 92.62 88 LEU A C 1
ATOM 675 O O . LEU A 1 88 ? 13.304 -8.346 0.989 1.00 92.62 88 LEU A O 1
ATOM 679 N N . ALA A 1 89 ? 11.607 -8.592 -0.463 1.00 92.19 89 ALA A N 1
ATOM 680 C CA . ALA A 1 89 ? 12.021 -9.865 -1.041 1.00 92.19 89 ALA A CA 1
ATOM 681 C C . ALA A 1 89 ? 11.372 -10.036 -2.429 1.00 92.19 89 ALA A C 1
ATOM 683 O O . ALA A 1 89 ? 10.423 -9.313 -2.751 1.00 92.19 89 ALA A O 1
ATOM 684 N N . PRO A 1 90 ? 11.829 -10.989 -3.263 1.00 90.06 90 PRO A N 1
ATOM 685 C CA . PRO A 1 90 ? 11.141 -11.323 -4.506 1.00 90.06 90 PRO A CA 1
ATOM 686 C C . PRO A 1 90 ? 9.649 -11.597 -4.264 1.00 90.06 90 PRO A C 1
ATOM 688 O O . PRO A 1 90 ? 9.292 -12.463 -3.472 1.00 90.06 90 PRO A O 1
ATOM 691 N N . GLY A 1 91 ? 8.783 -10.827 -4.928 1.00 91.44 91 GLY A N 1
ATOM 692 C CA . GLY A 1 91 ? 7.326 -10.934 -4.792 1.00 91.44 91 GLY A CA 1
ATOM 693 C C . GLY A 1 91 ? 6.711 -10.245 -3.565 1.00 91.44 91 GLY A C 1
ATOM 694 O O . GLY A 1 91 ? 5.492 -10.269 -3.437 1.00 91.44 91 GLY A O 1
ATOM 695 N N . ILE A 1 92 ? 7.499 -9.609 -2.686 1.00 94.62 92 ILE A N 1
ATOM 696 C CA . ILE A 1 92 ? 6.999 -8.930 -1.478 1.00 94.62 92 ILE A CA 1
ATOM 697 C C . ILE A 1 92 ? 7.478 -7.475 -1.450 1.00 94.62 92 ILE A C 1
ATOM 699 O O . ILE A 1 92 ? 8.673 -7.186 -1.343 1.00 94.62 92 ILE A O 1
ATOM 703 N N . ALA A 1 93 ? 6.520 -6.550 -1.479 1.00 95.31 93 ALA A N 1
ATOM 704 C CA . ALA A 1 93 ? 6.739 -5.114 -1.370 1.00 95.31 93 ALA A CA 1
ATOM 705 C C . ALA A 1 93 ? 5.913 -4.539 -0.215 1.00 95.31 93 ALA A C 1
ATOM 707 O O . ALA A 1 93 ? 4.802 -4.994 0.045 1.00 95.31 93 ALA A O 1
ATOM 708 N N . MET A 1 94 ? 6.442 -3.517 0.458 1.00 96.62 94 MET A N 1
ATOM 709 C CA . MET A 1 94 ? 5.748 -2.813 1.538 1.00 96.62 94 MET A CA 1
ATOM 710 C C . MET A 1 94 ? 5.736 -1.301 1.285 1.00 96.62 94 MET A C 1
ATOM 712 O O . MET A 1 94 ? 6.452 -0.573 1.975 1.00 96.62 94 MET A O 1
ATOM 716 N N . PRO A 1 95 ? 4.982 -0.806 0.287 1.00 96.19 95 PRO A N 1
ATOM 717 C CA . PRO A 1 95 ? 4.964 0.612 -0.059 1.00 96.19 95 PRO A CA 1
ATOM 718 C C . PRO A 1 95 ? 4.591 1.476 1.151 1.00 96.19 95 PRO A C 1
ATOM 720 O O . PRO A 1 95 ? 3.589 1.230 1.818 1.00 96.19 95 PRO A O 1
ATOM 723 N N . HIS A 1 96 ? 5.425 2.465 1.467 1.00 96.81 96 HIS A N 1
ATOM 724 C CA . HIS A 1 96 ? 5.220 3.371 2.597 1.00 96.81 96 HIS A CA 1
ATOM 725 C C . HIS A 1 96 ? 5.978 4.674 2.374 1.00 96.81 96 HIS A C 1
ATOM 727 O O . HIS A 1 96 ? 7.056 4.650 1.790 1.00 96.81 96 HIS A O 1
ATOM 733 N N . ALA A 1 97 ? 5.461 5.788 2.877 1.00 96.19 97 ALA A N 1
ATOM 734 C CA . ALA A 1 97 ? 6.144 7.079 2.886 1.00 96.19 97 ALA A CA 1
ATOM 735 C C . ALA A 1 97 ? 6.320 7.580 4.327 1.00 96.19 97 ALA A C 1
ATOM 737 O O . ALA A 1 97 ? 5.978 6.894 5.294 1.00 96.19 97 ALA A O 1
ATOM 738 N N . ARG A 1 98 ? 6.903 8.771 4.487 1.00 96.12 98 ARG A N 1
ATOM 739 C CA . ARG A 1 98 ? 7.071 9.387 5.809 1.00 96.12 98 ARG A CA 1
ATOM 740 C C . ARG A 1 98 ? 5.711 9.816 6.380 1.00 96.12 98 ARG A C 1
ATOM 742 O O . ARG A 1 98 ? 4.885 10.298 5.603 1.00 96.12 98 ARG A O 1
ATOM 749 N N . PRO A 1 99 ? 5.463 9.702 7.696 1.00 97.00 99 PRO A N 1
ATOM 750 C CA . PRO A 1 99 ? 4.166 10.035 8.291 1.00 97.00 99 PRO A CA 1
ATOM 751 C C . PRO A 1 99 ? 3.640 11.433 7.927 1.00 97.00 99 PRO A C 1
ATOM 753 O O . PRO A 1 99 ? 2.478 11.589 7.548 1.00 97.00 99 PRO A O 1
ATOM 756 N N . GLU A 1 100 ? 4.511 12.441 7.936 1.00 97.19 100 GLU A N 1
ATOM 757 C CA . GLU A 1 100 ? 4.193 13.839 7.627 1.00 97.19 100 GLU A CA 1
ATOM 758 C C . GLU A 1 100 ? 3.612 14.061 6.217 1.00 97.19 100 GLU A C 1
ATOM 760 O O . GLU A 1 100 ? 2.957 15.074 5.969 1.00 97.19 100 GLU A O 1
ATOM 765 N N . THR A 1 101 ? 3.782 13.100 5.303 1.00 97.00 101 THR A N 1
ATOM 766 C CA . THR A 1 101 ? 3.273 13.180 3.923 1.00 97.00 101 THR A CA 1
ATOM 767 C C . THR A 1 101 ? 1.782 12.878 3.791 1.00 97.00 101 THR A C 1
ATOM 769 O O . THR A 1 101 ? 1.216 13.058 2.715 1.00 97.00 101 THR A O 1
ATOM 772 N N . GLY A 1 102 ? 1.098 12.470 4.862 1.00 96.62 102 GLY A N 1
ATOM 773 C CA . GLY A 1 102 ? -0.344 12.238 4.783 1.00 96.62 102 GLY A CA 1
ATOM 774 C C . GLY A 1 102 ? -0.940 11.278 5.796 1.00 96.62 102 GLY A C 1
ATOM 775 O O . GLY A 1 102 ? -2.133 11.023 5.705 1.00 96.62 102 GLY A O 1
ATOM 776 N N . VAL A 1 103 ? -0.169 10.736 6.734 1.00 97.88 103 VAL A N 1
ATOM 777 C CA . VAL A 1 103 ? -0.681 9.774 7.717 1.00 97.88 103 VAL A CA 1
ATOM 778 C C . VAL A 1 103 ? -1.453 10.512 8.808 1.00 97.88 103 VAL A C 1
ATOM 780 O O . VAL A 1 103 ? -0.929 11.449 9.408 1.00 97.88 103 VAL A O 1
ATOM 783 N N . ASN A 1 104 ? -2.691 10.088 9.064 1.00 97.38 104 ASN A N 1
ATOM 784 C CA . ASN A 1 104 ? -3.514 10.611 10.157 1.00 97.38 104 ASN A CA 1
ATOM 785 C C . ASN A 1 104 ? -3.452 9.693 11.387 1.00 97.38 104 ASN A C 1
ATOM 787 O O . ASN A 1 104 ? -3.459 10.174 12.517 1.00 97.38 104 ASN A O 1
ATOM 791 N N . GLN A 1 105 ? -3.360 8.379 11.168 1.00 94.56 105 GLN A N 1
ATOM 792 C CA . GLN A 1 105 ? -3.277 7.358 12.215 1.00 94.56 105 GLN A CA 1
ATOM 793 C C . GLN A 1 105 ? -2.548 6.108 11.703 1.00 94.56 105 GLN A C 1
ATOM 795 O O . GLN A 1 105 ? -2.319 5.955 10.504 1.00 94.56 105 GLN A O 1
ATOM 800 N N . ASN A 1 106 ? -2.188 5.199 12.610 1.00 92.88 106 ASN A N 1
ATOM 801 C CA . ASN A 1 106 ? -1.596 3.918 12.229 1.00 92.88 106 ASN A CA 1
ATOM 802 C C . ASN A 1 106 ? -2.608 3.065 11.449 1.00 92.88 106 ASN A C 1
ATOM 804 O O . ASN A 1 106 ? -3.776 2.974 11.820 1.00 92.88 106 ASN A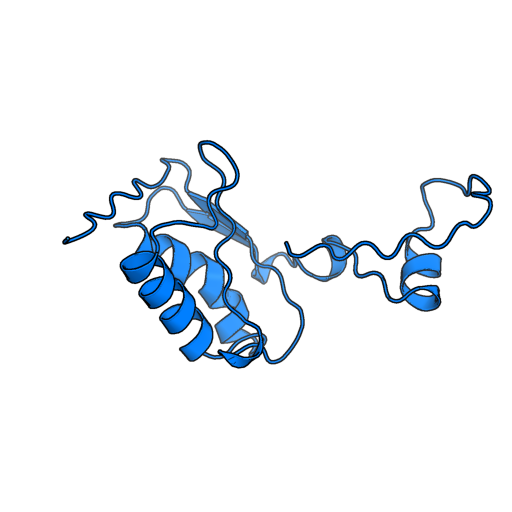 O 1
ATOM 808 N N . GLY A 1 107 ? -2.144 2.400 10.393 1.00 93.50 107 GLY A N 1
ATOM 809 C CA . GLY A 1 107 ? -2.969 1.510 9.585 1.00 93.50 107 GLY A CA 1
ATOM 810 C C . GLY A 1 107 ? -2.141 0.553 8.752 1.00 93.50 107 GLY A C 1
ATOM 811 O O . GLY A 1 107 ? -0.972 0.812 8.460 1.00 93.50 107 GLY A O 1
ATOM 812 N N . LEU A 1 108 ? -2.768 -0.554 8.369 1.00 95.88 108 LEU A N 1
ATOM 813 C CA . LEU A 1 108 ? -2.187 -1.555 7.490 1.00 95.88 108 LEU A CA 1
ATOM 814 C C . LEU A 1 108 ? -3.244 -2.014 6.488 1.00 95.88 108 LEU A C 1
ATOM 816 O O . LEU A 1 108 ? -4.380 -2.282 6.863 1.00 95.88 108 LEU A O 1
ATOM 820 N N . ALA A 1 109 ? -2.850 -2.119 5.226 1.00 97.62 109 ALA A N 1
ATOM 821 C CA . ALA A 1 109 ? -3.651 -2.716 4.170 1.00 97.62 109 ALA A CA 1
ATOM 822 C C . ALA A 1 109 ? -2.808 -3.743 3.416 1.00 97.62 109 ALA A C 1
ATOM 824 O O . ALA A 1 109 ? -1.574 -3.667 3.410 1.00 97.62 109 ALA A O 1
ATOM 825 N N . PHE A 1 110 ? -3.476 -4.720 2.814 1.00 97.94 110 PHE A N 1
ATOM 826 C CA . PHE A 1 110 ? -2.835 -5.840 2.145 1.00 97.94 110 PHE A CA 1
ATOM 827 C C . PHE A 1 110 ? -3.449 -6.066 0.770 1.00 97.94 110 PHE A C 1
ATOM 829 O O . PHE A 1 110 ? -4.665 -6.160 0.622 1.00 97.94 110 PHE A O 1
ATOM 836 N N . LEU A 1 111 ? -2.587 -6.199 -0.234 1.00 98.44 111 LEU A N 1
ATOM 837 C CA . LEU A 1 111 ? -2.975 -6.520 -1.599 1.00 98.44 111 LEU A CA 1
ATOM 838 C C . LEU A 1 111 ? -2.233 -7.776 -2.052 1.00 98.44 111 LEU A C 1
ATOM 840 O O . LEU A 1 111 ? -1.002 -7.807 -2.042 1.00 98.44 111 LEU A O 1
ATOM 844 N N . LEU A 1 112 ? -2.979 -8.775 -2.516 1.00 98.12 112 LEU A N 1
ATOM 845 C CA . LEU A 1 112 ? -2.444 -9.909 -3.263 1.00 98.12 112 LEU A CA 1
ATOM 846 C C . LEU A 1 112 ? -2.788 -9.752 -4.746 1.00 98.12 112 LEU A C 1
ATOM 848 O O . LEU A 1 112 ? -3.961 -9.747 -5.110 1.00 98.12 112 LEU A O 1
ATOM 852 N N . VAL A 1 113 ? -1.763 -9.685 -5.597 1.00 98.31 113 VAL A N 1
ATOM 853 C CA . VAL A 1 113 ? -1.904 -9.768 -7.058 1.00 98.31 113 VAL A CA 1
ATOM 854 C C . VAL A 1 113 ? -1.437 -11.150 -7.498 1.00 98.31 113 VAL A C 1
ATOM 856 O O . VAL A 1 113 ? -0.243 -11.445 -7.413 1.00 98.31 113 VAL A O 1
ATOM 859 N N . LYS A 1 114 ? -2.355 -12.016 -7.938 1.00 97.44 114 LYS A N 1
ATOM 860 C CA . LYS A 1 114 ? -2.049 -13.439 -8.185 1.00 97.44 114 LYS A CA 1
ATOM 861 C C . LYS A 1 114 ? -0.994 -13.643 -9.269 1.00 97.44 114 LYS A C 1
ATOM 863 O O . LYS A 1 114 ? -0.122 -14.492 -9.105 1.00 97.44 114 LYS A O 1
ATOM 868 N N . ASN A 1 115 ? -1.040 -12.845 -10.331 1.00 95.69 115 ASN A N 1
ATOM 869 C CA . ASN A 1 115 ? -0.108 -12.953 -11.455 1.00 95.69 115 ASN A CA 1
ATOM 870 C C . ASN A 1 115 ? 1.166 -12.107 -11.272 1.00 95.69 115 ASN A C 1
ATOM 872 O O . ASN A 1 115 ? 2.032 -12.073 -12.148 1.00 95.69 115 ASN A O 1
ATOM 876 N N . GLY A 1 116 ? 1.320 -11.468 -10.108 1.00 93.06 116 GLY A N 1
ATOM 877 C CA . GLY A 1 116 ? 2.457 -10.614 -9.792 1.00 93.06 116 GLY A CA 1
ATOM 878 C C . GLY A 1 116 ? 2.433 -9.268 -10.519 1.00 93.06 116 GLY A C 1
ATOM 879 O O . GLY A 1 116 ? 1.552 -8.963 -11.316 1.00 93.06 116 GLY A O 1
ATOM 880 N N . VAL A 1 117 ? 3.423 -8.430 -10.205 1.00 91.94 117 VAL A N 1
ATOM 881 C CA . VAL A 1 117 ? 3.548 -7.075 -10.756 1.00 91.94 117 VAL A CA 1
ATOM 882 C C . VAL A 1 117 ? 4.990 -6.823 -11.161 1.00 91.94 117 VAL A C 1
ATOM 884 O O . VAL A 1 117 ? 5.919 -7.052 -10.384 1.00 91.94 117 VAL A O 1
ATOM 887 N N . ILE A 1 118 ? 5.194 -6.316 -12.374 1.00 87.81 118 ILE A N 1
ATOM 888 C CA . ILE A 1 118 ? 6.524 -5.960 -12.865 1.00 87.81 118 ILE A CA 1
ATOM 889 C C . ILE A 1 118 ? 6.842 -4.516 -12.459 1.00 87.81 118 ILE A C 1
ATOM 891 O O . ILE A 1 118 ? 6.360 -3.560 -13.061 1.00 87.81 118 ILE A O 1
ATOM 895 N N . SER A 1 119 ? 7.725 -4.350 -11.474 1.00 74.19 119 SER A N 1
ATOM 896 C CA . SER A 1 119 ? 8.259 -3.041 -11.077 1.00 74.19 119 SER A CA 1
ATOM 897 C C . SER A 1 119 ? 9.480 -2.663 -11.928 1.00 74.19 119 SER A C 1
ATOM 899 O O . SER A 1 119 ? 10.620 -2.717 -11.463 1.00 74.19 119 SER A O 1
ATOM 901 N N . ARG A 1 120 ? 9.274 -2.304 -13.202 1.00 73.81 120 ARG A N 1
ATOM 902 C CA . ARG A 1 120 ? 10.337 -1.722 -14.046 1.00 73.81 120 ARG A CA 1
ATOM 903 C C . ARG A 1 120 ? 10.349 -0.204 -13.891 1.00 73.81 120 ARG A C 1
ATOM 905 O O . ARG A 1 120 ? 9.576 0.487 -14.543 1.00 73.81 120 ARG A O 1
ATOM 912 N N . ILE A 1 121 ? 11.266 0.310 -13.076 1.00 67.94 121 ILE A N 1
ATOM 913 C CA . ILE A 1 121 ? 11.546 1.748 -12.998 1.00 67.94 121 ILE A CA 1
ATOM 914 C C . ILE A 1 121 ? 12.802 2.009 -13.820 1.00 67.94 121 ILE A C 1
ATOM 916 O O . ILE A 1 121 ? 13.885 1.512 -13.508 1.00 67.94 121 ILE A O 1
ATOM 920 N N . ARG A 1 122 ? 12.651 2.750 -14.917 1.00 57.94 122 ARG A N 1
ATOM 921 C CA . ARG A 1 122 ? 13.792 3.241 -15.687 1.00 57.94 122 ARG A CA 1
ATOM 922 C C . ARG A 1 122 ? 14.285 4.486 -14.959 1.00 57.94 122 ARG A C 1
ATOM 924 O O . ARG A 1 122 ? 13.676 5.538 -15.100 1.00 57.94 122 ARG A O 1
ATOM 931 N N . LEU A 1 123 ? 15.333 4.352 -14.148 1.00 52.97 123 LEU A N 1
ATOM 932 C CA . LEU A 1 123 ? 16.010 5.519 -13.589 1.00 52.97 123 LEU A CA 1
ATOM 933 C C . LEU A 1 123 ? 16.581 6.302 -14.776 1.00 52.97 123 LEU A C 1
ATOM 935 O O . LEU A 1 123 ? 17.521 5.846 -15.428 1.00 52.97 123 LEU A O 1
ATOM 939 N N . THR A 1 124 ? 15.953 7.420 -15.128 1.00 47.81 124 THR A N 1
ATOM 940 C CA . THR A 1 124 ? 16.570 8.405 -16.013 1.00 47.81 124 THR A CA 1
ATOM 941 C C . THR A 1 124 ? 17.701 9.037 -15.217 1.00 47.81 124 THR A C 1
ATOM 943 O O . THR A 1 124 ? 17.434 9.791 -14.283 1.00 47.81 124 THR A O 1
ATOM 946 N N . GLN A 1 125 ? 18.938 8.646 -15.527 1.00 41.84 125 GLN A N 1
ATOM 947 C CA . GLN A 1 125 ? 20.113 9.440 -15.171 1.00 41.84 125 GLN A CA 1
ATOM 948 C C . GLN A 1 125 ? 20.218 10.638 -16.109 1.00 41.84 125 GLN A C 1
ATOM 950 O O . GLN A 1 125 ? 19.880 10.461 -17.305 1.00 41.84 125 GLN A O 1
#

Solvent-accessible surface area (backbone atoms only — not comparable to full-atom values): 7968 Å² total; per-residue (Å²): 134,89,80,84,79,80,85,73,95,65,88,80,77,89,68,74,97,80,60,64,72,64,49,28,75,75,68,72,52,82,53,68,77,77,40,45,51,74,84,27,51,46,78,44,62,71,60,93,42,49,68,55,47,51,50,61,34,44,44,46,38,42,76,74,53,31,26,41,71,53,29,59,52,47,33,54,52,47,31,68,75,70,40,73,81,40,56,79,49,95,97,39,70,55,88,70,60,65,57,93,48,27,54,72,51,91,71,46,56,42,64,47,49,74,73,52,75,73,81,82,77,81,74,81,125

Mean predicted aligned error: 9.81 Å

InterPro domains:
  IPR002178 PTS EIIA type-2 domain [PF00359] (34-117)
  IPR002178 PTS EIIA type-2 domain [PS51094] (34-125)
  IPR016152 Phosphotransferase/anion transporter [G3DSA:3.40.930.10] (30-120)
  IPR016152 Phosphotransferase/anion transporter [SSF55804] (30-118)
  IPR051351 Ascorbate-specific PTS system EIIA component [PTHR36203] (32-118)

Radius of gyration: 17.21 Å; Cα contacts (8 Å, |Δi|>4): 130; chains: 1; bounding box: 32×32×49 Å

Nearest PDB structures (foldseek):
  3oxp-assembly1_B  TM=9.966E-01  e=2.197E-10  Yersinia pestis CO92
  3bjv-assembly1_A-2  TM=9.513E-01  e=1.895E-08  Streptococcus mutans UA159
  2oq3-assembly1_A  TM=9.549E-01  e=7.824E-08  Escherichia coli
  2oqt-assembly3_C  TM=9.062E-01  e=1.634E-06  Streptococcus pyogenes serotype M1
  2oqt-assembly6_A  TM=8.592E-01  e=1.737E-05  Streptococcus pyogenes serotype M1